Protein AF-A0A5C8B0E6-F1 (afdb_monomer)

Structure (mmCIF, N/CA/C/O backbone):
data_AF-A0A5C8B0E6-F1
#
_entry.id   AF-A0A5C8B0E6-F1
#
loop_
_atom_site.group_PDB
_atom_site.id
_atom_site.type_symbol
_atom_site.label_atom_id
_atom_site.label_alt_id
_atom_site.label_comp_id
_atom_site.label_asym_id
_atom_site.label_entity_id
_atom_site.label_seq_id
_atom_site.pdbx_PDB_ins_code
_atom_site.Cartn_x
_atom_site.Cartn_y
_atom_site.Cartn_z
_atom_site.occupancy
_atom_site.B_iso_or_equiv
_atom_site.auth_seq_id
_atom_site.auth_comp_id
_atom_site.auth_asym_id
_atom_site.auth_atom_id
_atom_site.pdbx_PDB_model_num
ATOM 1 N N . MET A 1 1 ? 39.784 -13.372 -55.435 1.00 51.56 1 MET A N 1
ATOM 2 C CA . MET A 1 1 ? 38.396 -13.466 -55.932 1.00 51.56 1 MET A CA 1
ATOM 3 C C . MET A 1 1 ? 37.587 -12.412 -55.195 1.00 51.56 1 MET A C 1
ATOM 5 O O . MET A 1 1 ? 37.597 -12.428 -53.973 1.00 51.56 1 MET A O 1
ATOM 9 N N . LEU A 1 2 ? 37.017 -11.446 -55.914 1.00 50.28 2 LEU A N 1
ATOM 10 C CA . LEU A 1 2 ? 36.272 -10.325 -55.341 1.00 50.28 2 LEU A CA 1
ATOM 11 C C . LEU A 1 2 ? 34.777 -10.648 -55.422 1.00 50.28 2 LEU A C 1
ATOM 13 O O . LEU A 1 2 ? 34.246 -10.803 -56.518 1.00 50.28 2 LEU A O 1
ATOM 17 N N . THR A 1 3 ? 34.116 -10.778 -54.278 1.00 52.62 3 THR A N 1
ATOM 18 C CA . THR A 1 3 ? 32.662 -10.942 -54.187 1.00 52.62 3 THR A CA 1
ATOM 19 C C . THR A 1 3 ? 32.045 -9.581 -53.903 1.00 52.62 3 THR A C 1
ATOM 21 O O . THR A 1 3 ? 32.197 -9.040 -52.812 1.00 52.62 3 THR A O 1
ATOM 24 N N . ILE A 1 4 ? 31.359 -9.017 -54.895 1.00 63.97 4 ILE A N 1
ATOM 25 C CA . ILE A 1 4 ? 30.537 -7.819 -54.724 1.00 63.97 4 ILE A CA 1
ATOM 26 C C . ILE A 1 4 ? 29.088 -8.296 -54.659 1.00 63.97 4 ILE A C 1
ATOM 28 O O . ILE A 1 4 ? 28.612 -8.955 -55.582 1.00 63.97 4 ILE A O 1
ATOM 32 N N . ALA A 1 5 ? 28.395 -7.995 -53.563 1.00 66.81 5 ALA A N 1
ATOM 33 C CA . ALA A 1 5 ? 26.959 -8.218 -53.471 1.00 66.81 5 ALA A CA 1
ATOM 34 C C . ALA A 1 5 ? 26.245 -7.070 -54.197 1.00 66.81 5 ALA A C 1
ATOM 36 O O . ALA A 1 5 ? 26.289 -5.926 -53.749 1.00 66.81 5 ALA A O 1
ATOM 37 N N . TRP A 1 6 ? 25.620 -7.372 -55.333 1.00 61.19 6 TRP A N 1
ATOM 38 C CA . TRP A 1 6 ? 24.792 -6.430 -56.084 1.00 61.19 6 TRP A CA 1
ATOM 39 C C . TRP A 1 6 ? 23.341 -6.540 -55.614 1.00 61.19 6 TRP A C 1
ATOM 41 O O . TRP A 1 6 ? 22.780 -7.634 -55.627 1.00 61.19 6 TRP A O 1
ATOM 51 N N . TRP A 1 7 ? 22.748 -5.427 -55.180 1.00 63.59 7 TRP A N 1
ATOM 52 C CA . TRP A 1 7 ? 21.340 -5.350 -54.779 1.00 63.59 7 TRP A CA 1
ATOM 53 C C . TRP A 1 7 ? 20.633 -4.315 -55.656 1.00 63.59 7 TRP A C 1
ATOM 55 O O . TRP A 1 7 ? 21.130 -3.203 -55.828 1.00 63.59 7 TRP A O 1
ATOM 65 N N . SER A 1 8 ? 19.487 -4.695 -56.228 1.00 61.69 8 SER A N 1
ATOM 66 C CA . SER A 1 8 ? 18.616 -3.787 -56.980 1.00 61.69 8 SER A CA 1
ATOM 67 C C . SER A 1 8 ? 18.000 -2.759 -56.029 1.00 61.69 8 SER A C 1
ATOM 69 O O . SER A 1 8 ? 17.625 -3.097 -54.907 1.00 61.69 8 SER A O 1
ATOM 71 N N . ASP A 1 9 ? 17.840 -1.513 -56.475 1.00 61.00 9 ASP A N 1
ATOM 72 C CA . ASP A 1 9 ? 17.241 -0.429 -55.680 1.00 61.00 9 ASP A CA 1
ATOM 73 C C . ASP A 1 9 ? 15.818 -0.779 -55.182 1.00 61.00 9 ASP A C 1
ATOM 75 O O . ASP A 1 9 ? 15.397 -0.372 -54.100 1.00 61.00 9 ASP A O 1
ATOM 79 N N . SER A 1 10 ? 15.111 -1.662 -55.900 1.00 60.59 10 SER A N 1
ATOM 80 C CA . SER A 1 10 ? 13.818 -2.227 -55.487 1.00 60.59 10 SER A CA 1
ATOM 81 C C . SER A 1 10 ? 13.884 -3.095 -54.218 1.00 60.59 10 SER A C 1
ATOM 83 O O . SER A 1 10 ? 12.912 -3.143 -53.456 1.00 60.59 10 SER A O 1
ATOM 85 N N . ASP A 1 11 ? 15.018 -3.755 -53.964 1.00 59.78 11 ASP A N 1
ATOM 86 C CA . ASP A 1 11 ? 15.223 -4.690 -52.846 1.00 59.78 11 ASP A CA 1
ATOM 87 C C . ASP A 1 11 ? 15.696 -4.002 -51.562 1.00 59.78 11 ASP A C 1
ATOM 89 O O . ASP A 1 11 ? 15.531 -4.548 -50.465 1.00 59.78 11 ASP A O 1
ATOM 93 N N . SER A 1 12 ? 16.222 -2.778 -51.663 1.00 61.66 12 SER A N 1
ATOM 94 C CA . SER A 1 12 ? 16.694 -1.994 -50.514 1.00 61.66 12 SER A CA 1
ATOM 95 C C . SER A 1 12 ? 15.575 -1.773 -49.484 1.00 61.66 12 SER A C 1
ATOM 97 O O . SER A 1 12 ? 15.749 -1.984 -48.280 1.00 61.66 12 SER A O 1
ATOM 99 N N . SER A 1 13 ? 14.372 -1.457 -49.971 1.00 69.75 13 SER A N 1
ATOM 100 C CA . SER A 1 13 ? 13.182 -1.236 -49.148 1.00 69.75 13 SER A CA 1
ATOM 101 C C . SER A 1 13 ? 12.696 -2.514 -48.456 1.00 69.75 13 SER A C 1
ATOM 103 O O . SER A 1 13 ? 12.144 -2.464 -47.353 1.00 69.75 13 SER A O 1
ATOM 105 N N . ALA A 1 14 ? 12.862 -3.673 -49.097 1.00 73.44 14 ALA A N 1
ATOM 106 C CA . ALA A 1 14 ? 12.469 -4.966 -48.551 1.00 73.44 14 ALA A CA 1
ATOM 107 C C . ALA A 1 14 ? 13.461 -5.422 -47.473 1.00 73.44 14 ALA A C 1
ATOM 109 O O . ALA A 1 14 ? 13.040 -5.801 -46.377 1.00 73.44 14 ALA A O 1
ATOM 110 N N . GLY A 1 15 ? 14.763 -5.276 -47.739 1.00 78.81 15 GLY A N 1
ATOM 111 C CA . GLY A 1 15 ? 15.830 -5.539 -46.774 1.00 78.81 15 GLY A CA 1
ATOM 112 C C . GLY A 1 15 ? 15.706 -4.669 -45.524 1.00 78.81 15 GLY A C 1
ATOM 113 O O . GLY A 1 15 ? 15.712 -5.189 -44.408 1.00 78.81 15 GLY A O 1
ATOM 114 N N . LEU A 1 16 ? 15.471 -3.363 -45.694 1.00 81.75 16 LEU A N 1
ATOM 115 C CA . LEU A 1 16 ? 15.278 -2.433 -44.578 1.00 81.75 16 LEU A CA 1
ATOM 116 C C . LEU A 1 16 ? 14.049 -2.792 -43.732 1.00 81.75 16 LEU A C 1
ATOM 118 O O . LEU A 1 16 ? 14.118 -2.805 -42.503 1.00 81.75 16 LEU A O 1
ATOM 122 N N . ARG A 1 17 ? 12.924 -3.139 -44.370 1.00 83.12 17 ARG A N 1
ATOM 123 C CA . ARG A 1 17 ? 11.710 -3.577 -43.660 1.00 83.12 17 ARG A CA 1
ATOM 124 C C . ARG A 1 17 ? 11.931 -4.873 -42.884 1.00 83.12 17 ARG A C 1
ATOM 126 O O . ARG A 1 17 ? 11.406 -5.003 -41.779 1.00 83.12 17 ARG A O 1
ATOM 133 N N . SER A 1 18 ? 12.698 -5.810 -43.438 1.00 83.38 18 SER A N 1
ATOM 134 C CA . SER A 1 18 ? 13.054 -7.058 -42.758 1.00 83.38 18 SER A CA 1
ATOM 135 C C . SER A 1 18 ? 13.963 -6.800 -41.554 1.00 83.38 18 SER A C 1
ATOM 137 O O . SER A 1 18 ? 13.694 -7.304 -40.466 1.00 83.38 18 SER A O 1
ATOM 139 N N . ALA A 1 19 ? 14.979 -5.949 -41.713 1.00 84.62 19 ALA A N 1
ATOM 140 C CA . ALA A 1 19 ? 15.882 -5.563 -40.632 1.00 84.62 19 ALA A CA 1
ATOM 141 C C . ALA A 1 19 ? 15.144 -4.841 -39.491 1.00 84.62 19 ALA A C 1
ATOM 143 O O . ALA A 1 19 ? 15.331 -5.180 -38.327 1.00 84.62 19 ALA A O 1
ATOM 144 N N . LEU A 1 20 ? 14.241 -3.905 -39.809 1.00 85.88 20 LEU A N 1
ATOM 145 C CA . LEU A 1 20 ? 13.411 -3.217 -38.812 1.00 85.88 20 LEU A CA 1
ATOM 146 C C . LEU A 1 20 ? 12.447 -4.165 -38.092 1.00 85.88 20 LEU A C 1
ATOM 148 O O . LEU A 1 20 ? 12.162 -3.970 -36.911 1.00 85.88 20 LEU A O 1
ATOM 152 N N . ARG A 1 21 ? 11.928 -5.181 -38.789 1.00 85.44 21 ARG A N 1
ATOM 153 C CA . ARG A 1 21 ? 11.050 -6.193 -38.192 1.00 85.44 21 ARG A CA 1
ATOM 154 C C . ARG A 1 21 ? 11.806 -7.050 -37.188 1.00 85.44 21 ARG A C 1
ATOM 156 O O . ARG A 1 21 ? 11.314 -7.235 -36.080 1.00 85.44 21 ARG A O 1
ATOM 163 N N . GLU A 1 22 ? 12.992 -7.525 -37.554 1.00 86.94 22 GLU A N 1
ATOM 164 C CA . GLU A 1 22 ? 13.814 -8.307 -36.633 1.00 86.94 22 GLU A CA 1
ATOM 165 C C . GLU A 1 22 ? 14.342 -7.450 -35.484 1.00 86.94 22 GLU A C 1
ATOM 167 O O . GLU A 1 22 ? 14.265 -7.876 -34.338 1.00 86.94 22 GLU A O 1
ATOM 172 N N . TRP A 1 23 ? 14.741 -6.198 -35.726 1.00 83.00 23 TRP A N 1
ATOM 173 C CA . TRP A 1 23 ? 15.075 -5.281 -34.634 1.00 83.00 23 TRP A CA 1
ATOM 174 C C . TRP A 1 23 ? 13.906 -5.161 -33.655 1.00 83.00 23 TRP A C 1
ATOM 176 O O . TRP A 1 23 ? 14.088 -5.413 -32.471 1.00 83.00 23 TRP A O 1
ATOM 186 N N . LYS A 1 24 ? 12.688 -4.870 -34.127 1.00 82.31 24 LYS A N 1
ATOM 187 C CA . LYS A 1 24 ? 11.503 -4.782 -33.253 1.00 82.31 24 LYS A CA 1
ATOM 188 C C . LYS A 1 24 ? 11.197 -6.078 -32.500 1.00 82.31 24 LYS A C 1
ATOM 190 O O . LYS A 1 24 ? 10.667 -6.024 -31.397 1.00 82.31 24 LYS A O 1
ATOM 195 N N . ARG A 1 25 ? 11.506 -7.236 -33.090 1.00 80.69 25 ARG A N 1
ATOM 196 C CA . ARG A 1 25 ? 11.319 -8.547 -32.457 1.00 80.69 25 ARG A CA 1
ATOM 197 C C . ARG A 1 25 ? 12.271 -8.759 -31.279 1.00 80.69 25 ARG A C 1
ATOM 199 O O . ARG A 1 25 ? 11.878 -9.384 -30.300 1.00 80.69 25 ARG A O 1
ATOM 206 N N . TRP A 1 26 ? 13.502 -8.260 -31.389 1.00 80.38 26 TRP A N 1
ATOM 207 C CA . TRP A 1 26 ? 14.560 -8.452 -30.391 1.00 80.38 26 TRP A CA 1
ATOM 208 C C . TRP A 1 26 ? 14.773 -7.251 -29.472 1.00 80.38 26 TRP A C 1
ATOM 210 O O . TRP A 1 26 ? 15.426 -7.385 -28.438 1.00 80.38 26 TRP A O 1
ATOM 220 N N . SER A 1 27 ? 14.226 -6.081 -29.806 1.00 77.88 27 SER A N 1
ATOM 221 C CA . SER A 1 27 ? 14.176 -4.963 -28.876 1.00 77.88 27 SER A CA 1
ATOM 222 C C . SER A 1 27 ? 13.317 -5.383 -27.697 1.00 77.88 27 SER A C 1
ATOM 224 O O . SER A 1 27 ? 12.120 -5.631 -27.863 1.00 77.88 27 SER A O 1
ATOM 226 N N . ALA A 1 28 ? 13.934 -5.461 -26.518 1.00 69.12 28 ALA A N 1
ATOM 227 C CA . ALA A 1 28 ? 13.196 -5.579 -25.275 1.00 69.12 28 ALA A CA 1
ATOM 228 C C . ALA A 1 28 ? 12.092 -4.510 -25.271 1.00 69.12 28 ALA A C 1
ATOM 230 O O . ALA A 1 28 ? 12.351 -3.386 -25.729 1.00 69.12 28 ALA A O 1
ATOM 231 N N . PRO A 1 29 ? 10.873 -4.837 -24.804 1.00 68.19 29 PRO A N 1
ATOM 232 C CA . PRO A 1 29 ? 9.865 -3.810 -24.619 1.00 68.19 29 PRO A CA 1
ATOM 233 C C . PRO A 1 29 ? 10.501 -2.675 -23.807 1.00 68.19 29 PRO A C 1
ATOM 235 O O . PRO A 1 29 ? 11.307 -2.961 -22.909 1.00 68.19 29 PRO A O 1
ATOM 238 N N . PRO A 1 30 ? 10.218 -1.403 -24.148 1.00 63.62 30 PRO A N 1
ATOM 239 C CA . PRO A 1 30 ? 10.687 -0.297 -23.331 1.00 63.62 30 PRO A CA 1
ATOM 240 C C . PRO A 1 30 ? 10.316 -0.623 -21.890 1.00 63.62 30 PRO A C 1
ATOM 242 O O . PRO A 1 30 ? 9.190 -1.052 -21.638 1.00 63.62 30 PRO A O 1
ATOM 245 N N . VAL A 1 31 ? 11.293 -0.520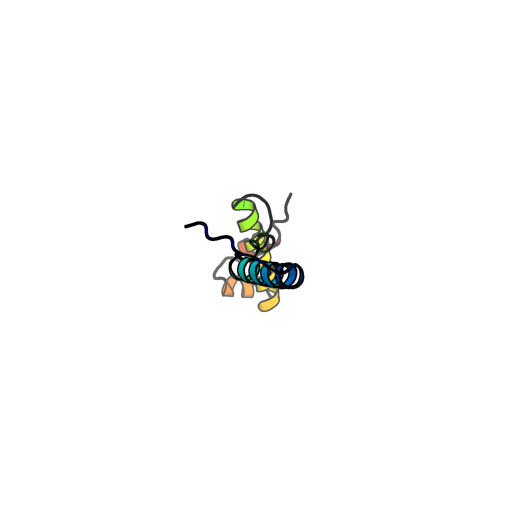 -20.985 1.00 63.41 31 VAL A N 1
ATOM 246 C CA . VAL A 1 31 ? 11.064 -0.712 -19.552 1.00 63.41 31 VAL A CA 1
ATOM 247 C C . VAL A 1 31 ? 9.883 0.180 -19.214 1.00 63.41 31 VAL A C 1
ATOM 249 O O . VAL A 1 31 ? 10.017 1.401 -19.305 1.00 63.41 31 VAL A O 1
ATOM 252 N N . GLU A 1 32 ? 8.722 -0.424 -18.944 1.00 61.47 32 GLU A N 1
ATOM 253 C CA . GLU A 1 32 ? 7.545 0.347 -18.572 1.00 61.47 32 GLU A CA 1
ATOM 254 C C . GLU A 1 32 ? 7.976 1.233 -17.411 1.00 61.47 32 GLU A C 1
ATOM 256 O O . GLU A 1 32 ? 8.592 0.759 -16.447 1.00 61.47 32 GLU A O 1
ATOM 261 N N . SER A 1 33 ? 7.768 2.541 -17.563 1.00 60.47 33 SER A N 1
ATOM 262 C CA . SER A 1 33 ? 8.079 3.492 -16.514 1.00 60.47 33 SER A CA 1
ATOM 263 C C . SER A 1 33 ? 7.433 2.970 -15.232 1.00 60.47 33 SER A C 1
ATOM 265 O O . SER A 1 33 ? 6.268 2.574 -15.213 1.00 60.47 33 SER A O 1
ATOM 267 N N . ASN A 1 34 ? 8.209 2.905 -14.146 1.00 59.69 34 ASN A N 1
ATOM 268 C CA . ASN A 1 34 ? 7.773 2.378 -12.846 1.00 59.69 34 ASN A CA 1
ATOM 269 C C . ASN A 1 34 ? 6.686 3.253 -12.170 1.00 59.69 34 ASN A C 1
ATOM 271 O O . ASN A 1 34 ? 6.583 3.266 -10.941 1.00 59.69 34 ASN A O 1
ATOM 275 N N . GLU A 1 35 ? 5.887 3.983 -12.951 1.00 64.00 35 GLU A N 1
ATOM 276 C CA . GLU A 1 35 ? 4.718 4.773 -12.554 1.00 64.00 35 GLU A CA 1
ATOM 277 C C . GLU A 1 35 ? 3.719 3.929 -11.759 1.00 64.00 35 GLU A C 1
ATOM 279 O O . GLU A 1 35 ? 3.045 4.434 -10.864 1.00 64.00 35 GLU A O 1
ATOM 284 N N . ARG A 1 36 ? 3.695 2.610 -11.997 1.00 71.69 36 ARG A N 1
ATOM 285 C CA . ARG A 1 36 ? 2.843 1.664 -11.267 1.00 71.69 36 ARG A CA 1
ATOM 286 C C . ARG A 1 36 ? 3.091 1.627 -9.754 1.00 71.69 36 ARG A C 1
ATOM 288 O O . ARG A 1 36 ? 2.226 1.140 -9.037 1.00 71.69 36 ARG A O 1
ATOM 295 N N . PHE A 1 37 ? 4.242 2.094 -9.267 1.00 76.44 37 PHE A N 1
ATOM 296 C CA . PHE A 1 37 ? 4.605 2.043 -7.843 1.00 76.44 37 PHE A CA 1
ATOM 297 C C . PHE A 1 37 ?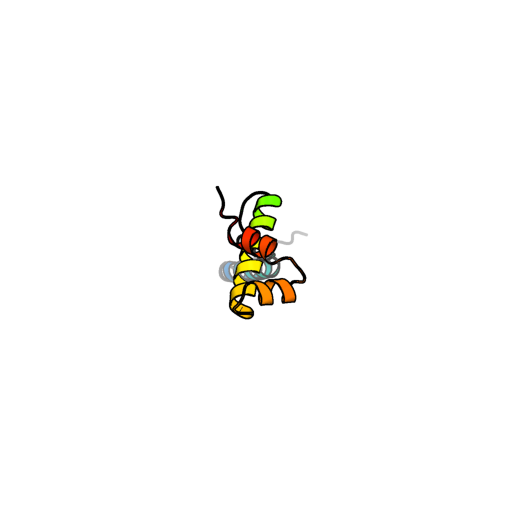 4.880 3.422 -7.234 1.00 76.44 37 PHE A C 1
ATOM 299 O O . PHE A 1 37 ? 5.565 3.518 -6.213 1.00 76.44 37 PHE A O 1
ATOM 306 N N . GLY A 1 38 ? 4.385 4.484 -7.872 1.00 79.44 38 GLY A N 1
ATOM 307 C CA . GLY A 1 38 ? 4.713 5.855 -7.502 1.00 79.44 38 GLY A CA 1
ATOM 308 C C . GLY A 1 38 ? 6.154 6.240 -7.850 1.00 79.44 38 GLY A C 1
ATOM 309 O O . GLY A 1 38 ? 6.929 5.465 -8.420 1.00 79.44 38 GLY A O 1
ATOM 310 N N . GLU A 1 39 ? 6.516 7.470 -7.508 1.0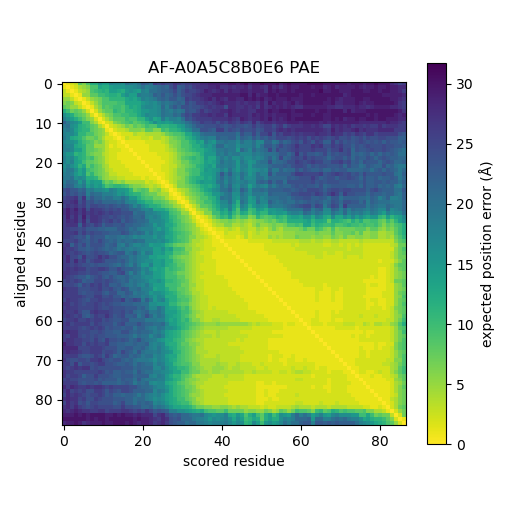0 84.38 39 GLU A N 1
ATOM 311 C CA . GLU A 1 39 ? 7.809 8.072 -7.837 1.00 84.38 39 GLU A CA 1
ATOM 312 C C . GLU A 1 39 ? 8.696 8.249 -6.598 1.00 84.38 39 GLU A C 1
ATOM 314 O O . GLU A 1 39 ? 8.270 8.038 -5.464 1.00 84.38 39 GLU A O 1
ATOM 319 N N . GLY A 1 40 ? 9.958 8.622 -6.821 1.00 87.50 40 GLY A N 1
ATOM 320 C CA . GLY A 1 40 ? 10.905 8.921 -5.748 1.00 87.50 40 GLY A CA 1
ATOM 321 C C . GLY A 1 40 ? 11.690 7.712 -5.236 1.00 87.50 40 GLY A C 1
ATOM 322 O O . GLY A 1 40 ? 11.954 6.740 -5.961 1.00 87.50 40 GLY A O 1
ATOM 323 N N . THR A 1 41 ? 12.129 7.818 -3.981 1.00 91.06 41 THR A N 1
ATOM 324 C CA . THR A 1 41 ? 13.013 6.852 -3.322 1.00 91.06 41 THR A CA 1
ATOM 325 C C . THR A 1 41 ? 12.297 5.531 -3.030 1.00 91.06 41 THR A C 1
ATOM 327 O O . THR A 1 41 ? 11.075 5.417 -3.124 1.00 91.06 41 THR A O 1
ATOM 330 N N . ARG A 1 42 ? 13.045 4.501 -2.608 1.00 91.69 42 ARG A N 1
ATOM 331 C CA . ARG A 1 42 ? 12.453 3.238 -2.126 1.00 91.69 42 ARG A CA 1
ATOM 332 C C . ARG A 1 42 ? 11.400 3.479 -1.037 1.00 91.69 42 ARG A C 1
ATOM 334 O O . ARG A 1 42 ? 10.371 2.811 -1.029 1.00 91.69 42 ARG A O 1
ATOM 341 N N . THR A 1 43 ? 11.663 4.413 -0.127 1.00 92.81 43 THR A N 1
ATOM 342 C CA . THR A 1 43 ? 10.753 4.741 0.975 1.00 92.81 43 THR A CA 1
ATOM 343 C C . THR A 1 43 ? 9.456 5.355 0.460 1.00 92.81 43 THR A C 1
ATOM 345 O O . THR A 1 43 ? 8.383 4.955 0.911 1.00 92.81 43 THR A O 1
ATOM 348 N N . ASP A 1 44 ? 9.544 6.254 -0.520 1.00 90.62 44 ASP A N 1
ATOM 349 C CA . ASP A 1 44 ? 8.376 6.906 -1.125 1.00 90.62 44 ASP A CA 1
ATOM 350 C C . ASP A 1 44 ? 7.499 5.889 -1.859 1.00 90.62 44 ASP A C 1
ATOM 352 O O . ASP A 1 44 ? 6.286 5.849 -1.667 1.00 90.62 44 ASP A O 1
ATOM 356 N N . ARG A 1 45 ? 8.126 4.971 -2.600 1.00 90.62 45 ARG A N 1
ATOM 357 C CA . ARG A 1 45 ? 7.432 3.889 -3.314 1.00 90.62 45 ARG A CA 1
ATOM 358 C C . ARG A 1 45 ? 6.745 2.902 -2.369 1.00 90.62 45 ARG A C 1
ATOM 360 O O . ARG A 1 45 ? 5.610 2.498 -2.608 1.00 90.62 45 ARG A O 1
ATOM 367 N N . ILE A 1 46 ? 7.396 2.529 -1.262 1.00 92.31 46 ILE A N 1
ATOM 368 C CA . ILE A 1 46 ? 6.776 1.681 -0.226 1.00 92.31 46 ILE A CA 1
ATOM 369 C C . ILE A 1 46 ? 5.600 2.409 0.433 1.00 92.31 46 ILE A C 1
ATOM 371 O O . ILE A 1 46 ? 4.561 1.792 0.671 1.00 92.31 46 ILE A O 1
ATOM 375 N N . ARG A 1 47 ? 5.740 3.709 0.718 1.00 92.00 47 ARG A N 1
ATOM 376 C CA . ARG A 1 47 ? 4.655 4.529 1.274 1.00 92.00 47 ARG A CA 1
ATOM 377 C C . ARG A 1 47 ? 3.461 4.569 0.322 1.00 92.00 47 ARG A C 1
ATOM 379 O O . ARG A 1 47 ? 2.348 4.278 0.752 1.00 92.00 47 ARG A O 1
ATOM 386 N N . TRP A 1 48 ? 3.703 4.845 -0.958 1.00 92.12 48 TRP A N 1
ATOM 387 C CA . TRP A 1 48 ? 2.673 4.842 -1.995 1.00 92.12 48 TRP A CA 1
ATOM 388 C C . TRP A 1 48 ? 1.953 3.491 -2.070 1.00 92.12 48 TRP A C 1
ATOM 390 O O . TRP A 1 48 ? 0.724 3.435 -2.043 1.00 92.12 48 TRP A O 1
ATOM 400 N N . PHE A 1 49 ? 2.708 2.389 -2.083 1.00 92.94 49 PHE A N 1
ATOM 401 C CA . PHE A 1 49 ? 2.134 1.045 -2.143 1.00 92.94 49 PHE A CA 1
ATOM 402 C C . PHE A 1 49 ? 1.227 0.753 -0.943 1.00 92.94 49 PHE A C 1
ATOM 404 O O . PHE A 1 49 ? 0.110 0.270 -1.117 1.00 92.94 49 PHE A O 1
ATOM 411 N N . ARG A 1 50 ? 1.678 1.086 0.271 1.00 94.25 50 ARG A N 1
ATOM 412 C CA . ARG A 1 50 ? 0.891 0.911 1.502 1.00 94.25 50 ARG A CA 1
ATOM 413 C C . ARG A 1 50 ? -0.400 1.721 1.472 1.00 94.25 50 ARG A C 1
ATOM 415 O O . ARG A 1 50 ? -1.451 1.202 1.841 1.00 94.25 50 ARG A O 1
ATOM 422 N N . GLN A 1 51 ? -0.337 2.951 0.970 1.00 94.56 51 GLN A N 1
ATOM 423 C CA . GLN A 1 51 ? -1.514 3.798 0.811 1.00 94.56 51 GLN A CA 1
ATOM 424 C C . GLN A 1 51 ? -2.536 3.172 -0.143 1.00 94.56 51 GLN A C 1
ATOM 426 O O . GLN A 1 51 ? -3.714 3.067 0.202 1.00 94.56 51 GLN A O 1
ATOM 431 N N . GLN A 1 52 ? -2.095 2.713 -1.318 1.00 94.50 52 GLN A N 1
ATOM 432 C CA . GLN A 1 52 ? -2.981 2.059 -2.285 1.00 94.50 52 GLN A CA 1
ATOM 433 C C . GLN A 1 52 ? -3.580 0.769 -1.724 1.00 94.50 52 GLN A C 1
ATOM 435 O O . GLN A 1 52 ? -4.786 0.554 -1.834 1.00 94.50 52 GLN A O 1
ATOM 440 N N . LEU A 1 53 ? -2.765 -0.056 -1.062 1.00 95.50 53 LEU A N 1
ATOM 441 C CA . LEU A 1 53 ? -3.226 -1.282 -0.416 1.00 95.50 53 LEU A CA 1
ATOM 442 C C . LEU A 1 53 ? -4.327 -0.992 0.614 1.00 95.50 53 LEU A C 1
ATOM 444 O O . LEU A 1 53 ? -5.356 -1.667 0.613 1.00 95.50 53 LEU A O 1
ATOM 448 N N . ALA A 1 54 ? -4.150 0.036 1.449 1.00 96.31 54 ALA A N 1
ATOM 449 C CA . ALA A 1 54 ? -5.133 0.419 2.456 1.00 96.31 54 ALA A CA 1
ATOM 450 C C . ALA A 1 54 ? -6.462 0.881 1.838 1.00 96.31 54 ALA A C 1
ATOM 452 O O . ALA A 1 54 ? -7.533 0.481 2.303 1.00 96.31 54 ALA A O 1
ATOM 453 N N . GLN A 1 55 ? -6.405 1.683 0.770 1.00 95.94 55 GLN A N 1
ATOM 454 C CA . GLN A 1 55 ? -7.596 2.157 0.059 1.00 95.94 55 GLN A CA 1
ATOM 455 C C . GLN A 1 55 ? -8.351 1.006 -0.617 1.00 95.94 55 GLN A C 1
ATOM 457 O O . GLN A 1 55 ? -9.566 0.881 -0.455 1.00 95.94 55 GLN A O 1
ATOM 462 N N . VAL A 1 56 ? -7.635 0.124 -1.318 1.00 96.62 56 VAL A N 1
ATOM 463 C CA . VAL A 1 56 ? -8.227 -1.043 -1.988 1.00 96.62 56 VAL A CA 1
ATOM 464 C C . VAL A 1 56 ? -8.856 -1.994 -0.971 1.00 96.62 56 VAL A C 1
ATOM 466 O O . VAL A 1 56 ? -10.007 -2.394 -1.141 1.00 96.62 56 VAL A O 1
ATOM 469 N N . ALA A 1 57 ? -8.159 -2.308 0.123 1.00 97.31 57 ALA A N 1
ATOM 470 C CA . ALA A 1 57 ? -8.692 -3.189 1.160 1.00 97.31 57 ALA A CA 1
ATOM 471 C C . ALA A 1 57 ? -9.954 -2.600 1.811 1.00 97.31 57 ALA A C 1
ATOM 473 O O . ALA A 1 57 ? -10.937 -3.307 2.039 1.00 97.31 57 ALA A O 1
ATOM 474 N N . LYS A 1 58 ? -9.975 -1.283 2.050 1.00 97.44 58 LYS A N 1
ATOM 475 C CA . LYS A 1 58 ? -11.160 -0.586 2.559 1.00 97.44 58 LYS A CA 1
ATOM 476 C C . LYS A 1 58 ? -12.342 -0.667 1.593 1.00 97.44 58 LYS A C 1
ATOM 478 O O . LYS A 1 58 ? -13.466 -0.874 2.047 1.00 97.44 58 LYS A O 1
ATOM 483 N N . GLN A 1 59 ? -12.106 -0.526 0.290 1.00 97.62 59 GLN A N 1
ATOM 484 C CA . GLN A 1 59 ? -13.152 -0.672 -0.726 1.00 97.62 59 GLN A CA 1
ATOM 485 C C . GLN A 1 59 ? -13.684 -2.110 -0.797 1.00 97.62 59 GLN A C 1
ATOM 487 O O . GLN A 1 59 ? -14.893 -2.303 -0.881 1.00 97.62 59 GLN A O 1
ATOM 492 N N . GLN A 1 60 ? -12.807 -3.112 -0.705 1.00 98.00 60 GLN A N 1
ATOM 493 C CA . GLN A 1 60 ? -13.181 -4.529 -0.788 1.00 98.00 60 GLN A CA 1
ATOM 494 C C . GLN A 1 60 ? -13.948 -5.028 0.445 1.00 98.00 60 GLN A C 1
ATOM 496 O O . GLN A 1 60 ? -14.898 -5.794 0.309 1.00 98.00 60 GLN A O 1
ATOM 501 N N . HIS A 1 61 ? -13.557 -4.595 1.646 1.00 97.44 61 HIS A N 1
ATOM 502 C CA . HIS A 1 61 ? -14.113 -5.103 2.907 1.00 97.44 61 HIS A CA 1
ATOM 503 C C . HIS A 1 61 ? -15.111 -4.149 3.584 1.00 97.44 61 HIS A C 1
ATOM 505 O O . HIS A 1 61 ? -15.685 -4.479 4.624 1.00 97.44 61 HIS A O 1
ATOM 511 N N . GLY A 1 62 ? -15.313 -2.947 3.038 1.00 96.75 62 GLY A N 1
ATOM 512 C CA . GLY A 1 62 ? -16.305 -1.959 3.478 1.00 96.75 62 GLY A CA 1
ATOM 513 C C . GLY A 1 62 ? -15.972 -1.226 4.784 1.00 96.75 62 GLY A C 1
ATOM 514 O O . GLY A 1 62 ? -16.197 -0.019 4.895 1.00 96.75 62 GLY A O 1
ATOM 515 N N . THR A 1 63 ? -15.384 -1.892 5.781 1.00 97.12 63 THR A N 1
ATOM 516 C CA . THR A 1 63 ? -14.987 -1.295 7.071 1.00 97.12 63 THR A CA 1
ATOM 517 C C . THR A 1 63 ? -13.473 -1.320 7.272 1.00 97.12 63 THR A C 1
ATOM 519 O O . THR A 1 63 ? -12.775 -2.140 6.685 1.00 97.12 63 THR A O 1
ATOM 522 N N . TRP A 1 64 ? -12.951 -0.394 8.087 1.00 97.00 64 TRP 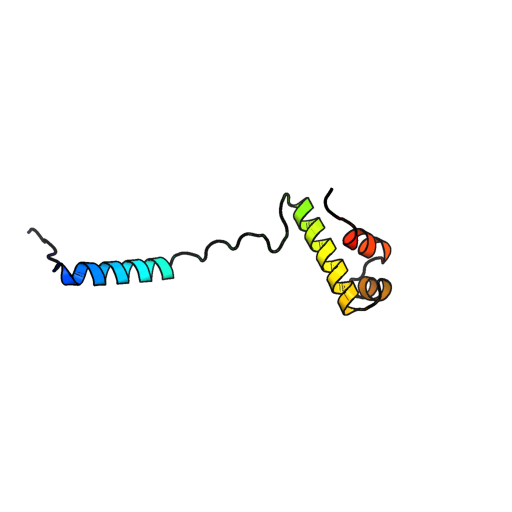A N 1
ATOM 523 C CA . TRP A 1 64 ? -11.515 -0.378 8.397 1.00 97.00 64 TRP A CA 1
ATOM 524 C C . TRP A 1 64 ? -11.128 -1.590 9.248 1.00 97.00 64 TRP A C 1
ATOM 526 O O . TRP A 1 64 ? -10.132 -2.232 8.944 1.00 97.00 64 TRP A O 1
ATOM 536 N N . ALA A 1 65 ? -11.959 -1.955 10.229 1.00 97.31 65 ALA A N 1
ATOM 537 C CA 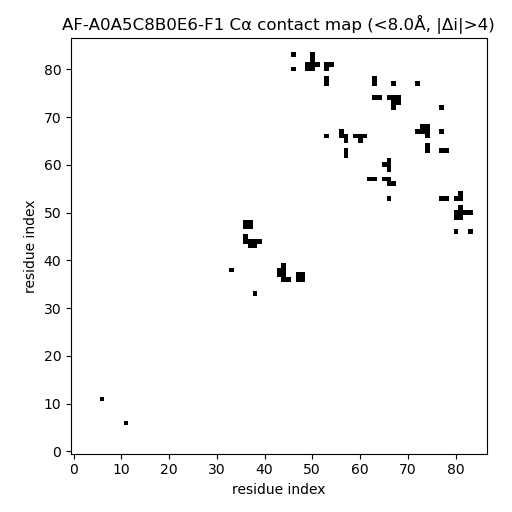. ALA A 1 65 ? -11.781 -3.156 11.037 1.00 97.31 65 ALA A CA 1
ATOM 538 C C . ALA A 1 65 ? -11.733 -4.443 10.194 1.00 97.31 65 ALA A C 1
ATOM 540 O O . ALA A 1 65 ? -10.822 -5.245 10.368 1.00 97.31 65 ALA A O 1
ATOM 541 N N . ALA A 1 66 ? -12.664 -4.632 9.248 1.00 97.38 66 ALA A N 1
ATOM 542 C CA . ALA A 1 66 ? -12.667 -5.823 8.392 1.00 97.38 66 ALA A CA 1
ATOM 543 C C . ALA A 1 66 ? -11.464 -5.861 7.437 1.00 97.38 66 ALA A C 1
ATOM 545 O O . ALA A 1 66 ? -10.865 -6.917 7.254 1.00 97.38 66 ALA A O 1
ATOM 546 N N . ALA A 1 67 ? -11.077 -4.715 6.869 1.00 97.94 67 ALA A N 1
ATOM 547 C CA . ALA A 1 67 ? -9.889 -4.614 6.026 1.00 97.94 67 ALA A CA 1
ATOM 548 C C . ALA A 1 67 ? -8.599 -4.914 6.810 1.00 97.94 67 ALA A C 1
ATOM 550 O O . ALA A 1 67 ? -7.734 -5.641 6.331 1.00 97.94 67 ALA A O 1
ATOM 551 N N . ALA A 1 68 ? -8.489 -4.395 8.034 1.00 97.69 68 ALA A N 1
ATOM 552 C CA . ALA A 1 68 ? -7.347 -4.624 8.911 1.00 97.69 68 ALA A CA 1
ATOM 553 C C . ALA A 1 68 ? -7.263 -6.091 9.360 1.00 97.69 68 ALA A C 1
ATOM 555 O O . ALA A 1 68 ? -6.194 -6.693 9.296 1.00 97.69 68 ALA A O 1
ATOM 556 N N . ALA A 1 69 ? -8.404 -6.702 9.697 1.00 97.69 69 ALA A N 1
ATOM 557 C CA . ALA A 1 69 ? -8.485 -8.128 9.997 1.00 97.69 69 ALA A CA 1
ATOM 558 C C . ALA A 1 69 ? -8.063 -8.997 8.798 1.00 97.69 69 ALA A C 1
ATOM 560 O O . ALA A 1 69 ? -7.288 -9.935 8.972 1.00 97.69 69 ALA A O 1
ATOM 561 N N . ALA A 1 70 ? -8.512 -8.664 7.582 1.00 97.69 70 ALA A N 1
ATOM 562 C CA . ALA A 1 70 ? -8.138 -9.382 6.362 1.00 97.69 70 ALA A CA 1
ATOM 563 C C . ALA A 1 70 ? -6.636 -9.276 6.040 1.00 97.69 70 ALA A C 1
ATOM 565 O O . ALA A 1 70 ? -6.047 -10.223 5.523 1.00 97.69 70 ALA A O 1
ATOM 566 N N . LEU A 1 71 ? -6.013 -8.143 6.373 1.00 96.88 71 LEU A N 1
ATOM 567 C CA . LEU A 1 71 ? -4.578 -7.903 6.199 1.00 96.88 71 LEU A CA 1
ATOM 568 C C . LEU A 1 71 ? -3.731 -8.293 7.423 1.00 96.88 71 LEU A C 1
ATOM 570 O O . LEU A 1 71 ? -2.520 -8.080 7.404 1.00 96.88 71 LEU A O 1
ATOM 574 N N . ALA A 1 72 ? -4.348 -8.853 8.469 1.00 97.44 72 ALA A N 1
ATOM 575 C CA . ALA A 1 72 ? -3.705 -9.202 9.736 1.00 97.44 72 ALA A CA 1
ATOM 576 C C . ALA A 1 72 ? -2.877 -8.049 10.343 1.00 97.44 72 ALA A C 1
ATOM 578 O O . ALA A 1 72 ? -1.755 -8.245 10.815 1.00 97.44 72 ALA A O 1
ATOM 579 N N . CYS A 1 73 ? -3.428 -6.834 10.325 1.00 95.88 73 CYS A N 1
ATOM 580 C CA . CYS A 1 73 ? -2.807 -5.647 10.906 1.00 95.88 73 CYS A CA 1
ATOM 581 C C . CYS A 1 73 ? -3.788 -4.858 11.781 1.00 95.88 73 CYS A C 1
ATOM 583 O O . CYS A 1 73 ? -4.988 -5.129 11.813 1.00 95.88 73 CYS A O 1
ATOM 585 N N . ASP A 1 74 ? -3.273 -3.862 12.502 1.00 97.12 74 ASP A N 1
ATOM 586 C CA . ASP A 1 74 ? -4.107 -2.986 13.320 1.00 97.12 74 ASP A CA 1
ATOM 587 C C . ASP A 1 74 ? -4.862 -1.964 12.465 1.00 97.12 74 ASP A C 1
ATOM 589 O O . ASP A 1 74 ? -4.297 -1.337 11.562 1.00 97.12 74 ASP A O 1
ATOM 593 N N . GLU A 1 75 ? -6.116 -1.685 12.835 1.00 97.00 75 GLU A N 1
ATOM 594 C CA . GLU A 1 75 ? -6.937 -0.673 12.158 1.00 97.00 75 GLU A CA 1
ATOM 595 C C . GLU A 1 75 ? -6.241 0.697 12.116 1.00 97.00 75 GLU A C 1
ATOM 597 O O . GLU A 1 75 ? -6.272 1.398 11.101 1.00 97.00 75 GLU A O 1
ATOM 602 N N . LYS A 1 76 ? -5.577 1.075 13.215 1.00 96.50 76 LYS A N 1
ATOM 603 C CA . LYS A 1 76 ? -4.852 2.345 13.320 1.00 96.50 76 LYS A CA 1
ATOM 604 C C . LYS A 1 76 ? -3.745 2.442 12.271 1.00 96.50 76 LYS A C 1
ATOM 606 O O . LYS A 1 76 ? -3.642 3.469 11.605 1.00 96.50 76 LYS A O 1
ATOM 611 N N . THR A 1 77 ? -2.957 1.382 12.116 1.00 94.88 77 THR A N 1
ATOM 612 C CA . THR A 1 77 ? -1.863 1.306 11.139 1.00 94.88 77 THR A CA 1
ATOM 613 C C . THR A 1 77 ? -2.409 1.413 9.721 1.00 94.88 77 THR A C 1
ATOM 615 O O . THR A 1 77 ? -1.919 2.215 8.930 1.00 94.88 77 THR A O 1
ATOM 618 N N . LEU A 1 78 ? -3.493 0.695 9.420 1.00 96.12 78 LEU A N 1
ATOM 619 C CA . LEU A 1 78 ? -4.116 0.741 8.099 1.00 96.12 78 LEU A CA 1
ATOM 620 C C . LEU A 1 78 ? -4.663 2.139 7.755 1.00 96.12 78 LEU A C 1
ATOM 622 O O . LEU A 1 78 ? -4.522 2.610 6.627 1.00 96.12 78 LEU A O 1
ATOM 626 N N . ARG A 1 79 ? -5.248 2.841 8.734 1.00 95.56 79 ARG A N 1
ATOM 627 C CA . ARG A 1 79 ? -5.726 4.226 8.556 1.00 95.56 79 ARG A CA 1
ATOM 628 C C . ARG A 1 79 ? -4.581 5.224 8.413 1.00 95.56 79 ARG A C 1
ATOM 630 O O . ARG A 1 79 ? -4.728 6.200 7.683 1.00 95.56 79 ARG A O 1
ATOM 637 N N . GLN A 1 80 ? -3.459 5.005 9.092 1.00 95.56 80 GLN A N 1
ATOM 638 C CA . GLN A 1 80 ? -2.257 5.819 8.902 1.00 95.56 80 GLN A CA 1
ATOM 639 C C . GLN A 1 80 ? -1.702 5.650 7.489 1.00 95.56 80 GLN A C 1
ATOM 641 O O . GLN A 1 80 ? -1.417 6.649 6.834 1.00 95.56 80 GLN A O 1
ATOM 646 N N . ASP A 1 81 ? -1.643 4.415 6.994 1.00 95.12 81 ASP A N 1
ATOM 647 C CA . ASP A 1 81 ? -1.187 4.116 5.637 1.00 95.12 81 ASP A CA 1
ATOM 648 C C . ASP A 1 81 ? -2.076 4.790 4.582 1.00 95.12 81 ASP A C 1
ATOM 650 O O . ASP A 1 81 ? -1.564 5.400 3.648 1.00 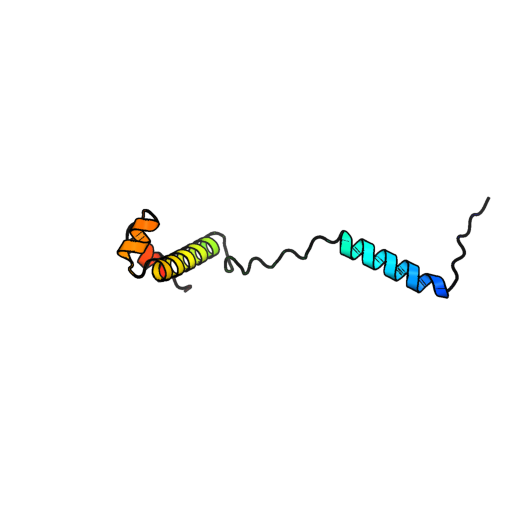95.12 81 ASP A O 1
ATOM 654 N N . ALA A 1 82 ? -3.400 4.784 4.771 1.00 94.31 82 ALA A N 1
ATOM 655 C CA . ALA A 1 82 ? -4.347 5.457 3.876 1.00 94.31 82 ALA A CA 1
ATOM 656 C C . ALA A 1 82 ? -4.182 6.992 3.823 1.00 94.31 82 ALA A C 1
ATOM 658 O O . ALA A 1 82 ? -4.466 7.601 2.788 1.00 94.31 82 ALA A O 1
ATOM 659 N N . ASN A 1 83 ? -3.731 7.601 4.926 1.00 90.94 83 ASN A N 1
ATOM 660 C CA . ASN A 1 83 ? -3.614 9.052 5.106 1.00 90.94 83 ASN A CA 1
ATOM 661 C C . ASN A 1 83 ? -2.185 9.582 4.930 1.00 90.94 83 ASN A C 1
ATOM 663 O O . ASN A 1 83 ? -1.947 10.772 5.129 1.00 90.94 83 ASN A O 1
ATOM 667 N N . ALA A 1 84 ? -1.224 8.727 4.582 1.00 77.69 84 ALA A N 1
ATOM 668 C CA . ALA A 1 84 ? 0.154 9.125 4.331 1.00 77.69 84 ALA A CA 1
ATOM 669 C C . ALA A 1 84 ? 0.281 9.833 2.967 1.00 77.69 84 ALA A C 1
ATOM 671 O O . ALA A 1 84 ? 0.951 9.347 2.062 1.00 77.69 84 ALA A O 1
ATOM 672 N N . SER A 1 85 ? -0.392 10.972 2.796 1.00 59.00 85 SER A N 1
ATOM 673 C CA . SER A 1 85 ? -0.244 11.837 1.626 1.00 59.00 85 SER A CA 1
ATOM 674 C C . SER A 1 85 ? 1.123 12.524 1.631 1.00 59.00 85 SER A C 1
ATOM 676 O O . SER A 1 85 ? 1.556 13.060 2.652 1.00 59.00 85 SER A O 1
ATOM 678 N N . SER A 1 86 ? 1.791 12.484 0.479 1.00 55.44 86 SER A N 1
ATOM 679 C CA . SER A 1 86 ? 3.049 13.164 0.170 1.00 55.44 86 SER A CA 1
ATOM 680 C C . SER A 1 86 ? 3.001 14.628 0.620 1.00 55.44 86 SER A C 1
ATOM 682 O O . SER A 1 86 ? 2.184 15.398 0.122 1.00 55.44 86 SER A O 1
ATOM 684 N N . THR A 1 87 ? 3.841 14.979 1.593 1.00 42.59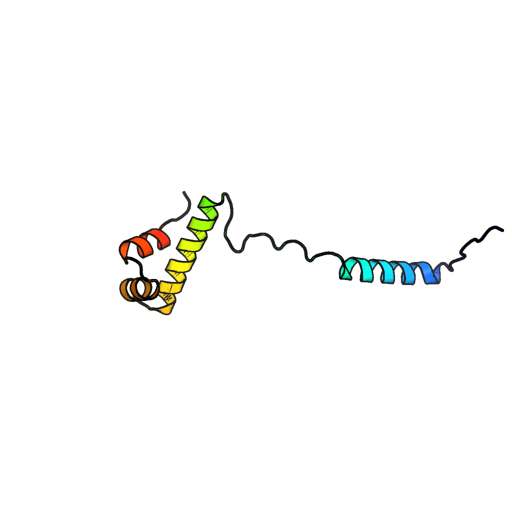 87 THR A N 1
ATOM 685 C CA . THR A 1 87 ? 4.260 16.365 1.854 1.00 42.59 87 THR A CA 1
ATOM 686 C C . THR A 1 87 ? 5.522 16.620 1.053 1.00 42.59 87 THR A C 1
ATOM 688 O O . THR A 1 87 ? 6.355 15.683 1.021 1.00 42.59 87 THR A O 1
#

Foldseek 3Di:
DDDDDDDDPVCVVVVVVVVVVVCVVPPDDPPPPVVVQPDDDPVVSVLSVLLVLLVVLCVVQVDLVRSCVVVVHDSVVSVCSVPPDDD

Mean predicted aligned error: 13.32 Å

Nearest PDB structures (f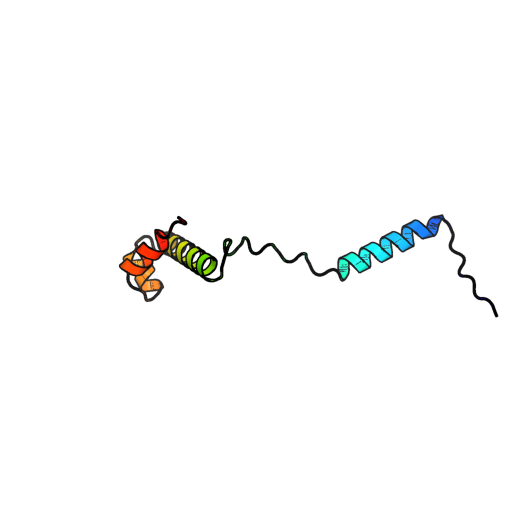oldseek):
  2m8g-assembly1_X  TM=6.320E-01  e=6.086E+00  Aquifex aeolicus VF5

pLDDT: mean 82.5, std 15.27, range [42.59, 98.0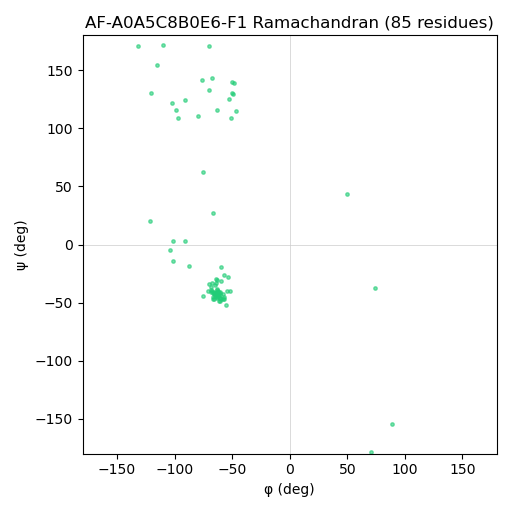]

Solvent-accessible surface area (backbone atoms only — not comparable to full-atom values): 5203 Å² total; per-residue (Å²): 138,88,85,78,88,85,76,58,79,81,50,52,62,53,54,52,53,51,52,53,49,52,47,61,71,68,50,72,74,76,79,73,72,62,66,88,42,49,66,84,53,75,67,47,23,51,46,45,46,44,20,52,50,32,50,51,36,30,67,76,50,73,36,58,62,51,24,14,59,76,66,74,48,55,46,67,58,41,52,48,32,52,64,64,67,89,126

Secondary structure (DSSP, 8-state):
--------HHHHHHHHHHHHHHHHHHSPPP---GGGG-SSSHHHHHHHHHHHHHHHHHHHHSSHHHHHHHTTS-HHHHHHHHT----

Radius of gyration: 26.77 Å; Cα contacts (8 Å, |Δi|>4): 50; chains: 1; bounding box: 55×30×70 Å

Sequence (87 aa):
MLTIAWWSDSDSSAGLRSALREWKRWSAPPVESNERFGEGTRTDRIRWFRQQLAQVAKQQHGTWAAAAAALACDEKTLRQDANASST